Protein AF-A0A2N5ZK17-F1 (afdb_monomer_lite)

Structure (mmCIF, N/CA/C/O backbone):
data_AF-A0A2N5ZK17-F1
#
_entry.id   AF-A0A2N5ZK17-F1
#
loop_
_atom_site.group_PDB
_atom_site.id
_atom_site.type_symbol
_atom_site.label_atom_id
_atom_site.label_alt_id
_atom_site.label_comp_id
_atom_site.label_asym_id
_atom_site.label_entity_id
_atom_site.label_seq_id
_atom_site.pdbx_PDB_ins_code
_atom_site.Cartn_x
_atom_site.Cartn_y
_atom_site.Cartn_z
_atom_site.occupancy
_atom_site.B_iso_or_equiv
_atom_site.auth_seq_id
_atom_site.auth_comp_id
_atom_site.auth_asym_id
_atom_site.auth_atom_id
_atom_site.pdbx_PDB_model_num
ATOM 1 N N . ARG A 1 1 ? -6.619 -5.049 -3.270 1.00 76.94 1 ARG A N 1
ATOM 2 C CA . ARG A 1 1 ? -5.951 -4.405 -2.104 1.00 76.94 1 ARG A CA 1
ATOM 3 C C . ARG A 1 1 ? -6.874 -3.441 -1.340 1.00 76.94 1 ARG A C 1
ATOM 5 O O . ARG A 1 1 ? -7.011 -3.611 -0.141 1.00 76.94 1 ARG A O 1
ATOM 12 N N . GLN A 1 2 ? -7.563 -2.494 -1.992 1.00 78.19 2 GLN A N 1
ATOM 13 C CA . GLN A 1 2 ? -8.473 -1.543 -1.313 1.00 78.19 2 GLN A CA 1
ATOM 14 C C . GLN A 1 2 ? -9.612 -2.207 -0.521 1.00 78.19 2 GLN A C 1
ATOM 16 O O . GLN A 1 2 ? -9.930 -1.767 0.577 1.00 78.19 2 GLN A O 1
ATOM 21 N N . LEU A 1 3 ? -10.194 -3.293 -1.040 1.00 86.31 3 LEU A N 1
ATOM 22 C CA . LEU A 1 3 ? -11.271 -4.006 -0.348 1.00 86.31 3 LEU A CA 1
ATOM 23 C C . LEU A 1 3 ? -10.831 -4.569 1.013 1.00 86.31 3 LEU A C 1
ATOM 25 O O . LEU A 1 3 ? -1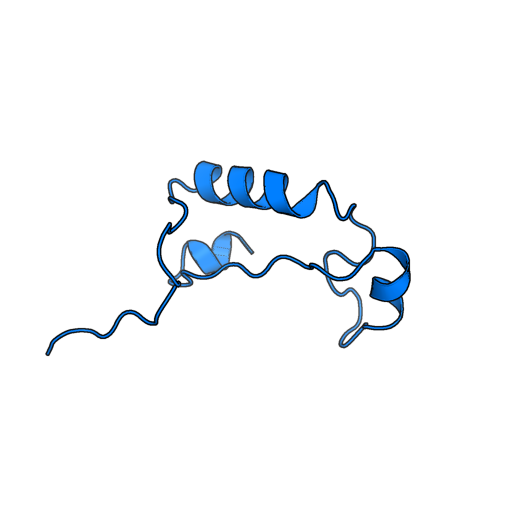1.609 -4.533 1.956 1.00 86.31 3 LEU A O 1
ATOM 29 N N . ALA A 1 4 ? -9.580 -5.026 1.136 1.00 87.75 4 ALA A N 1
ATOM 30 C CA . ALA A 1 4 ? -9.035 -5.496 2.409 1.00 87.75 4 ALA A CA 1
ATOM 31 C C . ALA A 1 4 ? -8.916 -4.346 3.424 1.00 87.75 4 ALA A C 1
ATOM 33 O O . ALA A 1 4 ? -9.307 -4.507 4.577 1.00 87.75 4 ALA A O 1
ATOM 34 N N . LEU A 1 5 ? -8.470 -3.162 2.977 1.00 88.69 5 LEU A N 1
ATOM 35 C CA . LEU A 1 5 ? -8.421 -1.958 3.819 1.00 88.69 5 LEU A CA 1
ATOM 36 C C . LEU A 1 5 ? -9.814 -1.503 4.280 1.00 88.69 5 LEU A C 1
ATOM 38 O O . LEU A 1 5 ? -9.956 -0.970 5.375 1.00 88.69 5 LEU A O 1
ATOM 42 N N . LYS A 1 6 ? -10.855 -1.744 3.473 1.00 88.31 6 LYS A N 1
ATOM 43 C CA . LYS A 1 6 ? -12.258 -1.493 3.851 1.00 88.31 6 LYS A CA 1
ATOM 44 C C . LYS A 1 6 ? -12.856 -2.573 4.764 1.00 88.31 6 LYS A C 1
ATOM 46 O O . LYS A 1 6 ? -13.954 -2.387 5.271 1.00 88.31 6 LYS A O 1
ATOM 51 N N . ARG A 1 7 ? -12.168 -3.702 4.963 1.00 92.38 7 ARG A N 1
ATOM 52 C CA . ARG A 1 7 ? -12.652 -4.875 5.717 1.00 92.38 7 ARG A CA 1
ATOM 53 C C . ARG A 1 7 ? -11.791 -5.202 6.943 1.00 92.38 7 ARG A C 1
ATOM 55 O O . ARG A 1 7 ? -11.766 -6.341 7.389 1.00 92.38 7 ARG A O 1
ATOM 62 N N . GLY A 1 8 ? -11.087 -4.208 7.485 1.00 88.81 8 GLY A N 1
ATOM 63 C CA . GLY A 1 8 ? -10.366 -4.314 8.759 1.00 88.81 8 GLY A CA 1
ATOM 64 C C . GLY A 1 8 ? -8.842 -4.283 8.655 1.00 88.81 8 GLY A C 1
ATOM 65 O O . GLY A 1 8 ? -8.183 -4.055 9.666 1.00 88.81 8 GLY A O 1
ATOM 66 N N . ALA A 1 9 ? -8.259 -4.431 7.460 1.00 91.06 9 ALA A N 1
ATOM 67 C CA . ALA A 1 9 ? -6.819 -4.245 7.310 1.00 91.06 9 ALA A CA 1
ATOM 68 C C . ALA A 1 9 ? -6.440 -2.770 7.517 1.00 91.06 9 ALA A C 1
ATOM 70 O O . ALA A 1 9 ? -7.086 -1.862 6.993 1.00 91.06 9 ALA A O 1
ATOM 71 N N . ASN A 1 10 ? -5.356 -2.524 8.248 1.00 90.81 10 ASN A N 1
ATOM 72 C CA . ASN A 1 10 ? -4.856 -1.178 8.527 1.00 90.81 10 ASN A CA 1
ATOM 73 C C . ASN A 1 10 ? -3.434 -0.920 8.009 1.00 90.81 10 ASN A C 1
ATOM 75 O O . ASN A 1 10 ? -3.023 0.235 7.993 1.00 90.81 10 ASN A O 1
ATOM 79 N N . VAL A 1 11 ? -2.727 -1.953 7.546 1.00 89.50 11 VAL A N 1
ATOM 80 C CA . VAL A 1 11 ? -1.372 -1.862 6.988 1.00 89.50 11 VAL A CA 1
ATOM 81 C C . VAL A 1 11 ? -1.404 -2.157 5.488 1.00 89.50 11 VAL A C 1
ATOM 83 O O . VAL A 1 11 ? -2.090 -3.075 5.036 1.00 89.50 11 VAL A O 1
ATOM 86 N N . PHE A 1 12 ? -0.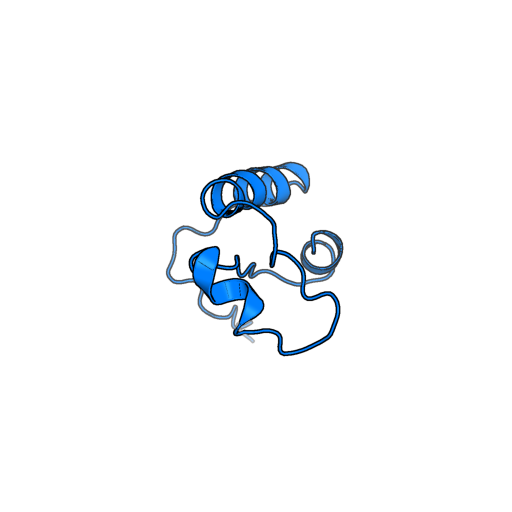647 -1.384 4.710 1.00 88.00 12 PHE A N 1
ATOM 87 C CA . PHE A 1 12 ? -0.418 -1.624 3.288 1.00 88.00 12 PHE A CA 1
ATOM 88 C C . PHE A 1 12 ? 1.084 -1.776 3.037 1.00 88.00 12 PHE A C 1
ATOM 90 O O . PHE A 1 12 ? 1.860 -0.915 3.435 1.00 88.00 12 PHE A O 1
ATOM 97 N N . MET A 1 13 ? 1.488 -2.841 2.344 1.00 87.88 13 MET A N 1
ATOM 98 C CA . MET A 1 13 ? 2.893 -3.123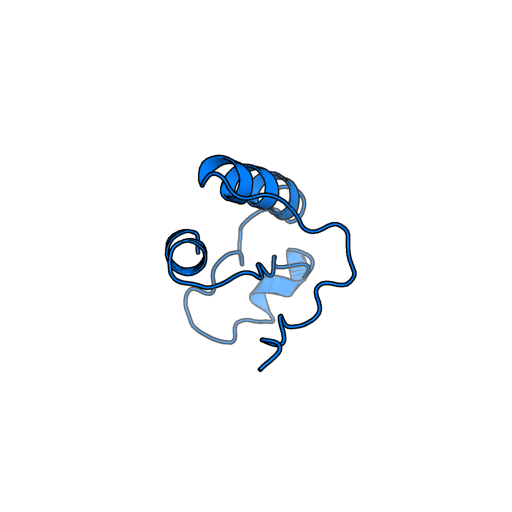 2.036 1.00 87.88 13 MET A CA 1
ATOM 99 C C . MET A 1 13 ? 3.140 -2.977 0.524 1.00 87.88 13 MET A C 1
ATOM 101 O O . MET A 1 13 ? 2.723 -3.854 -0.241 1.00 87.88 13 MET A O 1
ATOM 105 N N . PRO A 1 14 ? 3.751 -1.871 0.056 1.00 82.81 14 PRO A N 1
ATOM 106 C CA . PRO A 1 14 ? 4.148 -1.730 -1.343 1.00 82.81 14 PRO A CA 1
ATOM 107 C C . PRO A 1 14 ? 5.336 -2.641 -1.677 1.00 82.81 14 PRO A C 1
ATOM 109 O O . PRO A 1 14 ? 6.103 -3.042 -0.804 1.00 82.81 14 PRO A O 1
ATOM 112 N N . ASN A 1 15 ? 5.497 -2.972 -2.960 1.00 80.69 15 ASN A N 1
ATOM 113 C CA . ASN A 1 15 ? 6.656 -3.733 -3.417 1.00 80.69 15 ASN A CA 1
ATOM 114 C C . ASN A 1 15 ? 7.866 -2.797 -3.585 1.00 80.69 15 ASN A C 1
ATOM 116 O O . ASN A 1 15 ? 7.979 -2.101 -4.596 1.00 80.69 15 ASN A O 1
ATOM 120 N N . SER A 1 16 ? 8.777 -2.823 -2.612 1.00 77.75 16 SER A N 1
ATOM 121 C CA . SER A 1 16 ? 10.012 -2.026 -2.619 1.00 77.75 16 SER A CA 1
ATOM 122 C C . SER A 1 16 ? 11.175 -2.670 -3.388 1.00 77.75 16 SER A C 1
ATOM 124 O O . SER A 1 16 ? 12.245 -2.076 -3.483 1.00 77.75 16 SER A O 1
ATOM 126 N N . THR A 1 17 ? 11.009 -3.876 -3.941 1.00 80.38 17 THR A N 1
ATOM 127 C CA . THR A 1 17 ? 12.061 -4.541 -4.724 1.00 80.38 17 THR A CA 1
ATOM 128 C C . THR A 1 17 ? 12.303 -3.771 -6.030 1.00 80.38 17 THR A C 1
ATOM 130 O O . THR A 1 17 ? 11.330 -3.458 -6.723 1.00 80.38 17 THR A O 1
ATOM 133 N N . PRO A 1 18 ? 13.561 -3.488 -6.425 1.00 80.44 18 PRO A N 1
ATOM 134 C CA . PRO A 1 18 ? 13.858 -2.853 -7.708 1.00 80.44 18 PRO A CA 1
ATOM 135 C C . PRO A 1 18 ? 13.296 -3.661 -8.882 1.00 80.44 18 PRO A C 1
ATOM 137 O O . PRO A 1 18 ? 13.413 -4.886 -8.893 1.00 80.44 18 PRO A O 1
ATOM 140 N N . LYS A 1 19 ? 12.740 -2.986 -9.900 1.00 77.69 19 LYS A N 1
ATOM 141 C CA . LYS A 1 19 ? 12.031 -3.628 -11.028 1.00 77.69 19 LYS A CA 1
ATOM 142 C C . LYS A 1 19 ? 12.822 -4.774 -11.672 1.00 77.69 19 LYS A C 1
ATOM 144 O O . LYS A 1 19 ? 12.250 -5.822 -11.950 1.00 77.69 19 LYS A O 1
ATOM 149 N N . LYS A 1 20 ? 14.143 -4.605 -11.835 1.00 80.50 20 LYS A N 1
ATOM 150 C CA . LYS A 1 20 ? 15.026 -5.630 -12.418 1.00 80.50 20 LYS A CA 1
ATOM 151 C C . LYS A 1 20 ? 14.981 -6.981 -11.693 1.00 80.50 20 LYS A C 1
ATOM 153 O O . LYS A 1 20 ? 15.082 -7.991 -12.370 1.00 80.50 20 LYS A O 1
ATOM 158 N N . TYR A 1 21 ? 14.766 -6.984 -10.376 1.00 83.81 21 TYR A N 1
ATOM 159 C CA . TYR A 1 21 ? 14.812 -8.179 -9.524 1.00 83.81 21 TYR A CA 1
ATOM 160 C C . TYR A 1 21 ? 13.428 -8.720 -9.132 1.00 83.81 21 TYR A C 1
ATOM 162 O O . TYR A 1 21 ? 13.325 -9.707 -8.412 1.00 83.81 21 TYR A O 1
ATOM 170 N N . ARG A 1 22 ? 12.328 -8.075 -9.547 1.00 83.44 22 ARG A N 1
ATOM 171 C CA . ARG A 1 22 ? 10.975 -8.486 -9.119 1.00 83.44 22 ARG A CA 1
ATOM 172 C C . ARG A 1 22 ? 10.544 -9.828 -9.689 1.00 83.44 22 ARG A C 1
ATOM 174 O O . ARG A 1 22 ? 9.867 -10.587 -9.000 1.00 83.44 22 ARG A O 1
ATOM 181 N N . LYS A 1 23 ? 10.949 -10.092 -10.928 1.00 82.44 23 LYS A N 1
ATOM 182 C CA . LYS A 1 23 ? 10.702 -11.344 -11.653 1.00 82.44 23 LYS A CA 1
ATOM 183 C C . LYS A 1 23 ? 11.411 -12.534 -11.003 1.00 82.44 23 LYS A C 1
ATOM 185 O O . LYS A 1 23 ? 10.850 -13.619 -10.970 1.00 82.44 23 LYS A O 1
ATOM 190 N N . ASP A 1 24 ? 12.556 -12.295 -10.367 1.00 85.44 24 ASP A N 1
ATOM 191 C CA . ASP A 1 24 ? 13.299 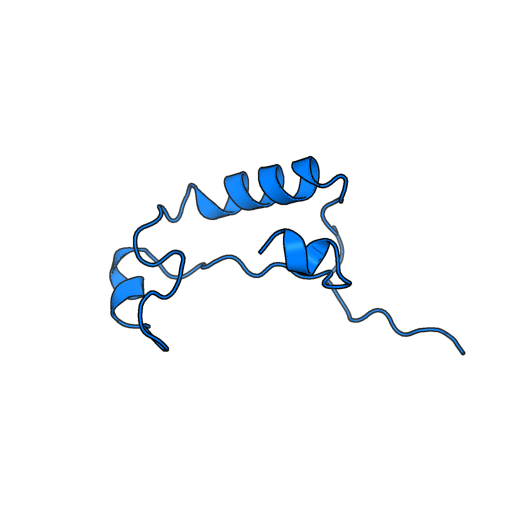-13.329 -9.637 1.00 85.44 24 ASP A CA 1
ATOM 192 C C . ASP A 1 24 ? 12.645 -13.684 -8.286 1.00 85.44 24 ASP A C 1
ATOM 194 O O . ASP A 1 24 ? 13.017 -14.663 -7.645 1.00 85.44 24 ASP A O 1
ATOM 198 N N . TYR A 1 25 ? 11.650 -12.904 -7.836 1.00 84.94 25 TYR A N 1
ATOM 199 C CA . TYR A 1 25 ? 10.954 -13.098 -6.561 1.00 84.94 25 TYR A CA 1
ATOM 200 C C . TYR A 1 25 ? 9.448 -13.350 -6.745 1.00 84.94 25 TYR A C 1
ATOM 202 O O . TYR A 1 25 ? 8.583 -12.655 -6.183 1.00 84.94 25 TYR A O 1
ATOM 210 N N . GLN A 1 26 ? 9.131 -14.376 -7.534 1.00 85.19 26 GLN A N 1
ATOM 211 C CA . GLN A 1 26 ? 7.769 -14.809 -7.835 1.00 85.19 26 GLN A CA 1
ATOM 212 C C . GLN A 1 26 ? 7.342 -15.991 -6.950 1.00 85.19 26 GLN A C 1
ATOM 214 O O . GLN A 1 26 ? 7.452 -17.151 -7.322 1.00 85.19 26 GLN A O 1
ATOM 219 N N . LEU A 1 27 ? 6.821 -15.683 -5.758 1.00 86.12 27 LEU A N 1
ATOM 220 C CA . LEU A 1 27 ? 6.316 -16.697 -4.815 1.00 86.12 27 LEU A CA 1
ATOM 221 C C . LEU A 1 27 ? 5.074 -17.449 -5.329 1.00 86.12 27 LEU A C 1
ATOM 223 O O . LEU A 1 27 ? 4.772 -18.535 -4.849 1.00 86.12 27 LEU A O 1
ATOM 227 N N . TYR A 1 28 ? 4.325 -16.839 -6.248 1.00 88.00 28 TYR A N 1
ATOM 228 C CA . TYR A 1 28 ? 3.108 -17.382 -6.849 1.00 88.00 28 TYR A CA 1
ATOM 229 C C . TYR A 1 28 ? 2.914 -16.803 -8.263 1.00 88.00 28 TYR A C 1
ATOM 231 O O . TYR A 1 28 ? 3.393 -15.688 -8.524 1.00 88.00 28 TYR A O 1
ATOM 239 N N . PRO A 1 29 ? 2.242 -17.530 -9.180 1.00 82.25 29 PRO A N 1
ATOM 240 C CA . PRO A 1 29 ? 1.922 -17.020 -10.514 1.00 82.25 29 PRO A CA 1
ATOM 241 C C . PRO A 1 29 ? 1.110 -15.721 -10.425 1.00 82.25 29 PRO A C 1
ATOM 243 O O . PRO A 1 29 ? 0.344 -15.528 -9.485 1.00 82.25 29 PRO A O 1
ATOM 246 N N . ASP A 1 30 ? 1.327 -14.806 -11.373 1.00 81.06 30 ASP A N 1
ATOM 247 C CA . ASP A 1 30 ? 0.634 -13.508 -11.447 1.00 81.06 30 ASP A CA 1
ATOM 248 C C . ASP A 1 30 ? 0.768 -12.630 -10.193 1.00 81.06 30 ASP A C 1
ATOM 250 O O . ASP A 1 30 ? -0.130 -11.865 -9.823 1.00 81.06 30 ASP A O 1
ATOM 254 N N . LYS A 1 31 ? 1.926 -12.711 -9.523 1.00 81.62 31 LYS A N 1
ATOM 255 C CA . LYS A 1 31 ? 2.235 -11.833 -8.396 1.00 81.62 31 LYS A CA 1
ATOM 256 C C . LYS A 1 31 ? 2.062 -10.361 -8.808 1.00 81.62 31 LYS A C 1
ATOM 258 O O . LYS A 1 31 ? 2.742 -9.884 -9.716 1.00 81.62 31 LYS A O 1
ATOM 263 N N . PRO A 1 32 ? 1.192 -9.593 -8.129 1.00 75.56 32 PRO A N 1
ATOM 264 C CA . PRO A 1 32 ? 0.935 -8.211 -8.498 1.00 75.56 32 PRO A CA 1
ATOM 265 C C . PRO A 1 32 ? 2.173 -7.336 -8.264 1.00 75.56 32 PRO A C 1
ATOM 267 O O . PRO A 1 32 ? 2.938 -7.554 -7.320 1.00 75.56 32 PRO A O 1
ATOM 270 N N . CYS A 1 33 ? 2.311 -6.284 -9.074 1.00 71.50 33 CYS A N 1
ATOM 271 C CA . CYS A 1 33 ? 3.442 -5.345 -9.088 1.00 71.50 33 CYS A CA 1
ATOM 272 C C . CYS A 1 33 ? 4.778 -5.916 -9.597 1.00 71.50 33 CYS A C 1
ATOM 274 O O . CYS A 1 33 ? 5.814 -5.320 -9.307 1.00 71.50 33 CYS A O 1
ATOM 276 N N . VAL A 1 34 ? 4.790 -7.033 -10.334 1.00 69.81 34 VAL A N 1
ATOM 277 C CA . VAL A 1 34 ? 6.017 -7.518 -10.999 1.00 69.81 34 VAL A CA 1
ATOM 278 C C . VAL A 1 34 ? 6.461 -6.545 -12.104 1.00 69.81 34 VAL A C 1
ATOM 280 O O . VAL A 1 34 ? 7.634 -6.174 -12.127 1.00 69.81 34 VAL A O 1
ATOM 283 N N . ASP A 1 35 ? 5.521 -6.015 -12.900 1.00 63.56 35 ASP A N 1
ATOM 284 C CA . ASP A 1 35 ? 5.818 -5.127 -14.043 1.00 63.56 35 ASP A CA 1
ATOM 285 C C . ASP A 1 35 ? 5.557 -3.624 -13.815 1.00 63.56 35 ASP A C 1
ATOM 287 O O . ASP A 1 35 ? 6.071 -2.788 -14.569 1.00 63.56 35 ASP A O 1
ATOM 291 N N . GLU A 1 36 ? 4.809 -3.256 -12.766 1.00 61.06 36 GLU A N 1
ATOM 292 C CA . GLU A 1 36 ? 4.522 -1.851 -12.410 1.00 61.06 36 GLU A CA 1
ATOM 293 C C . GLU A 1 36 ? 5.825 -1.083 -12.075 1.00 61.06 36 GLU A C 1
ATOM 295 O O . GLU A 1 36 ? 6.791 -1.665 -11.589 1.00 61.06 36 GLU A O 1
ATOM 300 N N . GLY A 1 37 ? 5.915 0.224 -12.341 1.00 57.28 37 GLY A N 1
ATOM 301 C CA . GLY A 1 37 ? 7.096 1.034 -11.992 1.00 57.28 37 GLY A CA 1
ATOM 302 C C . GLY A 1 37 ? 7.362 1.076 -10.477 1.00 57.28 37 GLY A C 1
ATOM 303 O O . GLY A 1 37 ? 6.438 0.972 -9.674 1.00 57.28 37 GLY A O 1
ATOM 304 N N . ALA A 1 38 ? 8.627 1.186 -10.053 1.00 53.56 38 ALA A N 1
ATOM 305 C CA . ALA A 1 38 ? 8.963 1.344 -8.630 1.00 53.56 38 ALA A CA 1
ATOM 306 C C . ALA A 1 38 ? 8.547 2.723 -8.090 1.00 53.56 38 ALA A C 1
ATOM 308 O O . ALA A 1 38 ? 7.968 2.796 -7.007 1.00 53.56 38 ALA A O 1
ATOM 309 N N . ASP A 1 39 ? 8.753 3.770 -8.890 1.00 52.09 39 ASP A N 1
ATOM 310 C CA . ASP A 1 39 ? 8.373 5.154 -8.583 1.00 52.09 39 ASP A CA 1
ATOM 311 C C . ASP A 1 39 ? 6.858 5.366 -8.483 1.00 52.09 39 ASP A C 1
ATOM 313 O O . ASP A 1 39 ? 6.382 6.099 -7.616 1.00 52.09 39 ASP A O 1
ATOM 317 N N . ASP A 1 40 ? 6.074 4.658 -9.299 1.00 58.34 40 ASP A N 1
ATOM 318 C CA . ASP A 1 40 ? 4.614 4.759 -9.259 1.00 58.34 40 ASP A CA 1
ATOM 319 C C . ASP A 1 40 ? 4.018 4.216 -7.960 1.00 58.34 40 ASP A C 1
ATOM 321 O O . ASP A 1 40 ? 2.946 4.643 -7.532 1.00 58.34 40 ASP A O 1
ATOM 325 N N . CYS A 1 41 ? 4.687 3.267 -7.300 1.00 63.28 41 CYS A N 1
ATOM 326 C CA . CYS A 1 41 ? 4.032 2.474 -6.272 1.00 63.28 41 CYS A CA 1
ATOM 327 C C . CYS A 1 41 ? 3.727 3.289 -5.006 1.00 63.28 41 CYS A C 1
ATOM 329 O O . CYS A 1 41 ? 2.652 3.126 -4.434 1.00 63.28 41 CYS A O 1
ATOM 331 N N . SER A 1 42 ? 4.617 4.183 -4.572 1.00 70.44 42 SER A N 1
ATOM 332 C CA . SER A 1 42 ? 4.420 4.963 -3.338 1.00 70.44 42 SER A CA 1
ATOM 333 C C . SER A 1 42 ? 3.316 6.013 -3.492 1.00 70.44 42 SER A C 1
ATOM 335 O O . SER A 1 42 ? 2.391 6.066 -2.677 1.00 70.44 42 SER A O 1
ATOM 337 N N . ASN A 1 43 ? 3.350 6.784 -4.582 1.00 75.19 43 ASN A N 1
ATOM 338 C CA . ASN A 1 43 ? 2.342 7.807 -4.872 1.00 75.19 43 ASN A CA 1
ATOM 339 C C . ASN A 1 43 ? 0.977 7.182 -5.194 1.00 75.19 43 ASN A C 1
ATOM 341 O O . ASN A 1 43 ? -0.050 7.647 -4.696 1.00 75.19 43 ASN A O 1
ATOM 345 N N . CYS A 1 44 ? 0.951 6.065 -5.931 1.00 76.94 44 CYS A N 1
ATOM 346 C CA . CYS A 1 44 ? -0.284 5.320 -6.176 1.00 76.94 44 CYS A CA 1
ATOM 347 C C . CYS A 1 44 ? -0.890 4.771 -4.881 1.00 76.94 44 CYS A C 1
ATOM 349 O O . CYS A 1 44 ? -2.112 4.712 -4.747 1.00 76.94 44 CYS A O 1
ATOM 351 N N . VAL A 1 45 ? -0.069 4.346 -3.917 1.00 82.06 45 VAL A N 1
ATOM 352 C CA . VAL A 1 45 ? -0.560 3.853 -2.623 1.00 82.06 45 VAL A CA 1
ATOM 353 C C . VAL A 1 45 ? -1.171 4.976 -1.805 1.00 82.06 45 VAL A C 1
ATOM 355 O O . VAL A 1 45 ? -2.270 4.792 -1.282 1.00 82.06 45 VAL A O 1
ATOM 358 N N . LEU A 1 46 ? -0.520 6.139 -1.761 1.00 85.69 46 LEU A N 1
ATOM 359 C CA . LEU A 1 46 ? -1.065 7.321 -1.105 1.00 85.69 46 LEU A CA 1
ATOM 360 C C . LEU A 1 46 ? -2.419 7.710 -1.715 1.00 85.69 46 LEU A C 1
ATOM 362 O O . LEU A 1 46 ? -3.416 7.778 -0.996 1.00 85.69 46 LEU A O 1
ATOM 366 N N . GLY A 1 47 ? -2.490 7.835 -3.045 1.00 86.69 47 GLY A N 1
ATOM 367 C CA . GLY A 1 47 ? -3.737 8.126 -3.756 1.00 86.69 47 GLY A CA 1
ATOM 368 C C . GLY A 1 47 ? -4.836 7.094 -3.481 1.00 86.69 47 GLY A C 1
ATOM 369 O O . GLY A 1 47 ? -5.976 7.461 -3.211 1.00 86.69 47 GLY A O 1
ATOM 370 N N . ARG A 1 48 ? -4.499 5.797 -3.457 1.00 86.25 48 ARG A N 1
ATOM 371 C CA . ARG A 1 48 ? -5.455 4.710 -3.172 1.00 86.25 48 ARG A CA 1
ATOM 372 C C . ARG A 1 48 ? -5.971 4.700 -1.734 1.00 86.25 48 ARG A C 1
ATOM 374 O O . ARG A 1 48 ? -7.079 4.211 -1.520 1.00 86.25 48 ARG A O 1
ATOM 381 N N . ILE A 1 49 ? -5.167 5.131 -0.762 1.00 89.56 49 ILE A N 1
ATOM 382 C CA . ILE A 1 49 ? -5.559 5.214 0.654 1.00 89.56 49 ILE A CA 1
ATOM 383 C C . ILE A 1 49 ? -6.465 6.433 0.866 1.00 89.56 49 ILE A C 1
ATOM 385 O O . ILE A 1 49 ? -7.540 6.295 1.451 1.00 89.56 49 ILE A O 1
ATOM 389 N N . LEU A 1 50 ? -6.092 7.581 0.295 1.00 90.56 50 LEU A N 1
ATOM 390 C CA . LEU A 1 50 ? -6.909 8.795 0.330 1.00 90.56 50 LEU A CA 1
ATOM 391 C C . LEU A 1 50 ? -8.251 8.597 -0.391 1.00 90.56 50 LEU A C 1
ATOM 393 O O . LEU A 1 50 ? -9.292 8.980 0.134 1.00 90.56 50 LEU A O 1
ATOM 397 N N . SER A 1 51 ? -8.267 7.904 -1.537 1.00 91.06 51 SER A N 1
ATOM 398 C CA . SER A 1 51 ? -9.498 7.652 -2.304 1.00 91.06 51 SER A CA 1
ATOM 399 C C . SER A 1 51 ? -10.529 6.788 -1.569 1.00 91.06 51 SER A C 1
ATOM 401 O O . SER A 1 51 ? -11.679 6.713 -1.991 1.00 91.06 51 SER A O 1
ATOM 403 N N . ILE A 1 52 ? -10.127 6.062 -0.518 1.00 91.31 52 ILE A N 1
ATOM 404 C CA . ILE A 1 52 ? -11.042 5.275 0.324 1.00 91.31 52 ILE A CA 1
ATOM 405 C C . ILE A 1 52 ? -11.363 5.970 1.655 1.00 91.31 52 ILE A C 1
ATOM 407 O O . ILE A 1 52 ? -11.924 5.322 2.537 1.00 91.31 52 ILE A O 1
ATOM 411 N N . GLY A 1 53 ? -11.008 7.252 1.801 1.00 90.88 53 GLY A 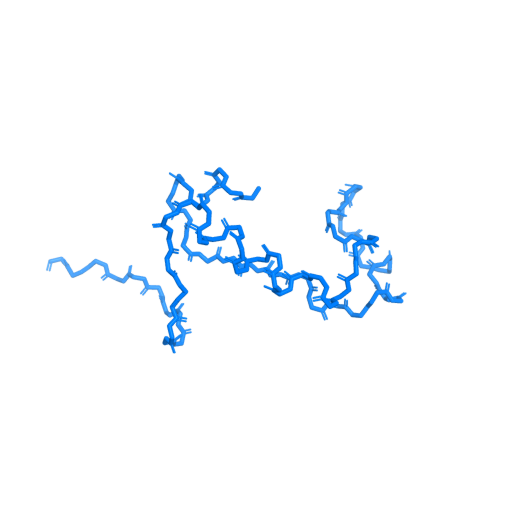N 1
ATOM 412 C CA . GLY A 1 53 ? -11.279 8.053 2.996 1.00 90.88 53 GLY A CA 1
ATOM 413 C C . GLY A 1 53 ? -10.446 7.652 4.214 1.00 90.88 53 GLY A C 1
ATOM 414 O O . GLY A 1 53 ? -10.910 7.799 5.340 1.00 90.88 53 GLY A O 1
ATOM 415 N N . ARG A 1 54 ? -9.247 7.087 4.011 1.00 91.81 54 ARG A N 1
ATOM 416 C CA . ARG A 1 54 ? -8.318 6.740 5.098 1.00 91.81 54 ARG A CA 1
ATOM 417 C C . ARG A 1 54 ? -7.089 7.642 5.065 1.00 91.81 54 ARG A C 1
ATOM 419 O O . ARG A 1 54 ? -6.739 8.197 4.028 1.00 91.81 54 ARG A O 1
ATOM 426 N N . GLU A 1 55 ? -6.409 7.727 6.200 1.00 91.00 55 GLU A N 1
ATOM 427 C CA . GLU A 1 55 ? -5.214 8.552 6.385 1.00 91.00 55 GLU A CA 1
ATOM 428 C C . GLU A 1 55 ? -3.952 7.697 6.557 1.00 91.00 55 GLU A C 1
ATOM 430 O O . GLU A 1 55 ? -4.014 6.521 6.934 1.00 91.00 55 GLU A O 1
ATOM 435 N N . ILE A 1 56 ? -2.790 8.294 6.282 1.00 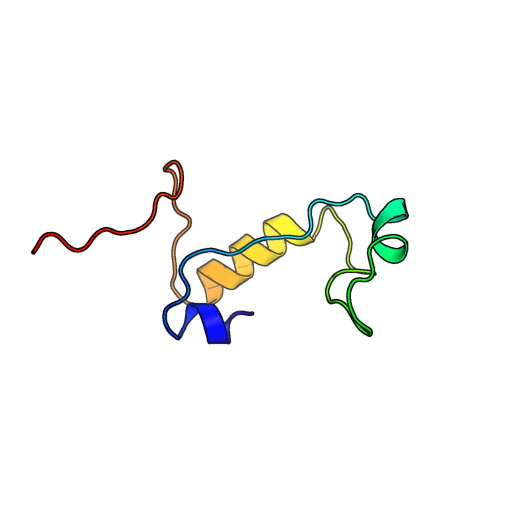90.12 56 ILE A N 1
ATOM 436 C CA . ILE A 1 56 ? -1.484 7.656 6.471 1.00 90.12 56 ILE A CA 1
ATOM 437 C C . ILE A 1 56 ? -1.026 7.849 7.917 1.00 90.12 56 ILE A C 1
ATOM 439 O O . ILE A 1 56 ? -0.920 8.974 8.407 1.00 90.12 56 ILE A O 1
ATOM 443 N N . GLY A 1 57 ? -0.709 6.743 8.591 1.00 89.88 57 GLY A N 1
ATOM 444 C CA . GLY A 1 57 ? -0.103 6.782 9.918 1.00 89.88 57 GLY A CA 1
ATOM 445 C C . GLY A 1 57 ? 1.301 7.390 9.872 1.00 89.88 57 GLY A C 1
ATOM 446 O O . GLY A 1 57 ? 2.112 7.010 9.035 1.00 89.88 57 GLY A O 1
ATOM 447 N N . LYS A 1 58 ? 1.590 8.319 10.789 1.00 88.50 58 LYS A N 1
ATOM 448 C CA . LYS A 1 58 ? 2.913 8.964 10.934 1.00 88.50 58 LYS A CA 1
ATOM 449 C C . LYS A 1 58 ? 3.811 8.293 11.980 1.00 88.50 58 LYS A C 1
ATOM 451 O O . LYS A 1 58 ? 4.985 8.623 12.089 1.00 88.50 58 LYS A O 1
ATOM 456 N N . GLY A 1 59 ? 3.237 7.400 12.783 1.00 88.12 59 GLY A N 1
ATOM 457 C CA . GLY A 1 59 ? 3.948 6.659 13.819 1.00 88.12 59 GLY A CA 1
ATOM 458 C C . GLY A 1 59 ? 4.573 5.358 13.301 1.00 88.12 59 GLY A C 1
ATOM 459 O O . GLY A 1 59 ? 4.376 4.990 12.146 1.00 88.12 59 GLY A O 1
ATOM 460 N N . PRO A 1 60 ? 5.251 4.600 14.176 1.00 88.00 60 PRO A N 1
ATOM 461 C CA . PRO A 1 60 ? 5.950 3.355 13.829 1.00 88.00 60 PRO A CA 1
ATOM 462 C C . PRO A 1 60 ? 5.044 2.195 13.367 1.00 88.00 60 PRO A C 1
ATOM 464 O O . PRO A 1 60 ? 5.547 1.134 13.014 1.00 88.00 60 PRO A O 1
ATOM 467 N N . GLY A 1 61 ? 3.715 2.361 13.367 1.00 87.75 61 GLY A N 1
ATOM 468 C CA . GLY A 1 61 ? 2.787 1.363 12.822 1.00 87.75 61 GLY A CA 1
ATOM 469 C C . GLY A 1 61 ? 2.596 0.116 13.693 1.00 87.75 61 GLY A C 1
ATOM 470 O O . GLY A 1 61 ? 2.331 -0.962 13.166 1.00 87.75 61 GLY A O 1
ATOM 471 N N . HIS A 1 62 ? 2.731 0.243 15.017 1.00 86.38 62 HIS A N 1
ATOM 472 C CA . HIS A 1 62 ? 2.491 -0.860 15.952 1.00 86.38 62 HIS A CA 1
ATOM 473 C C . HIS A 1 62 ? 1.059 -1.410 15.877 1.00 86.38 62 HIS A C 1
ATOM 475 O O . HIS A 1 62 ? 0.120 -0.727 15.458 1.00 86.38 62 HIS A O 1
ATOM 481 N N . SER A 1 63 ? 0.885 -2.657 16.324 1.00 83.25 63 SER A N 1
ATOM 482 C CA . SER A 1 63 ? -0.438 -3.267 16.426 1.00 83.25 63 SER A CA 1
ATOM 483 C C . SER A 1 63 ? -1.318 -2.511 17.423 1.00 83.25 63 SER A C 1
ATOM 485 O O . SER A 1 63 ? -0.875 -2.095 18.495 1.00 83.25 63 SER A O 1
ATOM 487 N N . ILE A 1 64 ? -2.592 -2.345 17.068 1.00 83.44 64 ILE A N 1
ATOM 488 C CA . ILE A 1 64 ? -3.587 -1.738 17.952 1.00 83.44 64 ILE A CA 1
ATOM 489 C C . ILE A 1 64 ? -3.932 -2.780 19.017 1.00 83.44 64 ILE A C 1
ATOM 491 O O . ILE A 1 64 ? -4.638 -3.750 18.737 1.00 83.44 64 ILE A O 1
ATOM 495 N N . LYS A 1 65 ? -3.422 -2.602 20.237 1.00 81.75 65 LYS A N 1
ATOM 496 C CA . LYS A 1 65 ? -3.865 -3.386 21.392 1.00 81.75 65 LYS A CA 1
ATOM 497 C C . LYS A 1 65 ? -5.168 -2.771 21.893 1.00 81.75 65 LYS A C 1
ATOM 499 O O . LYS A 1 65 ? -5.195 -1.587 22.215 1.00 81.75 65 LYS A O 1
ATOM 504 N N . ARG A 1 66 ? -6.254 -3.549 21.928 1.00 77.75 66 ARG A N 1
ATOM 505 C CA . ARG A 1 66 ? -7.461 -3.123 22.644 1.00 77.75 66 ARG A CA 1
ATOM 506 C C . ARG A 1 66 ? -7.124 -3.129 24.131 1.00 77.75 66 ARG A C 1
ATOM 508 O O . ARG A 1 66 ? -6.768 -4.180 24.657 1.00 77.75 66 ARG A O 1
ATOM 515 N N . SER A 1 67 ? -7.189 -1.966 24.768 1.00 69.88 67 SER A N 1
ATOM 516 C CA . SER A 1 67 ? -7.245 -1.883 26.224 1.00 69.88 67 SER A CA 1
ATOM 517 C C . SER A 1 67 ? -8.531 -2.586 26.649 1.00 69.88 67 SER A C 1
ATOM 519 O O . SER A 1 67 ? -9.607 -2.192 26.195 1.00 69.88 67 SER A O 1
ATOM 521 N N . GLY A 1 68 ? -8.391 -3.692 27.379 1.00 56.97 68 GLY A N 1
ATOM 522 C CA . GLY A 1 68 ? -9.513 -4.344 28.052 1.00 56.97 68 GLY A CA 1
ATOM 523 C C . GLY A 1 68 ? -10.019 -3.498 29.206 1.00 56.97 68 GLY A C 1
ATOM 524 O O . GLY A 1 68 ? -9.204 -2.714 29.744 1.00 56.97 68 GLY A O 1
#

Secondary structure (DSSP, 8-state):
-HHHHTTT--------S-HHHHTT--SSTT-TTSSS-HHHHHHHHHHHHHTTT-----S---------

Foldseek 3Di:
DLVVVVVPDDDDDWPQDQLVCLVVVDPDPPDPPNNPHNVCGPVVVCVSQVVSVHDDDPDPPDDDDPDD

Organism: Muiribacterium halophilum (NCBI:txid2053465)

Radius of gyration: 14.36 Å; chains: 1; bounding box: 28×26×42 Å

pLDDT: mean 81.12, std 10.08, range [52.09, 92.38]

Sequence (68 aa):
RQLALKRGANVFMPNSTPKKYRKDYQLYPDKPCVDEGADDCSNCVLGRILSIGREIGKGPGHSIKRSG

InterPro domains:
  IPR013785 Aldolase-type TIM barrel [G3DSA:3.20.20.70] (1-67)
  IPR034422 HydE/PylB-like [PTHR43726] (1-59)